Protein AF-A0A316KP74-F1 (afdb_monomer)

Structure (mmCIF, N/CA/C/O backbone):
data_AF-A0A316KP74-F1
#
_entry.id   AF-A0A316KP74-F1
#
loop_
_atom_site.group_PDB
_atom_site.id
_atom_site.type_symbol
_atom_site.label_atom_id
_atom_site.label_alt_id
_atom_site.label_comp_id
_atom_site.label_asym_id
_atom_site.label_entity_id
_atom_site.label_seq_id
_atom_site.pdbx_PDB_ins_code
_atom_site.Cartn_x
_atom_site.Cartn_y
_atom_site.Cartn_z
_atom_site.occupancy
_atom_site.B_iso_or_equiv
_atom_site.auth_seq_id
_atom_site.auth_comp_id
_atom_site.auth_asym_id
_atom_site.auth_atom_id
_atom_site.pdbx_PDB_model_num
ATOM 1 N N . MET A 1 1 ? 55.422 43.951 -17.607 1.00 44.78 1 MET A N 1
ATOM 2 C CA . MET A 1 1 ? 55.316 42.955 -18.692 1.00 44.78 1 MET A CA 1
ATOM 3 C C . MET A 1 1 ? 54.619 41.759 -18.066 1.00 44.78 1 MET A C 1
ATOM 5 O O . MET A 1 1 ? 55.147 41.253 -17.089 1.00 44.78 1 MET A O 1
ATOM 9 N N . ALA A 1 2 ? 53.376 41.465 -18.451 1.00 52.66 2 ALA A N 1
ATOM 10 C CA . ALA A 1 2 ? 52.589 40.393 -17.841 1.00 52.66 2 ALA A CA 1
ATOM 11 C C . ALA A 1 2 ? 52.623 39.175 -18.766 1.00 52.66 2 ALA A C 1
ATOM 13 O O . ALA A 1 2 ? 52.142 39.257 -19.896 1.00 52.66 2 ALA A O 1
ATOM 14 N N . ASP A 1 3 ? 53.199 38.076 -18.287 1.00 55.03 3 ASP A N 1
ATOM 15 C CA . ASP A 1 3 ? 53.229 36.807 -19.003 1.00 55.03 3 ASP A CA 1
ATOM 16 C C . ASP A 1 3 ? 51.867 36.117 -18.863 1.00 55.03 3 ASP A C 1
ATOM 18 O O . ASP A 1 3 ? 51.461 35.690 -17.780 1.00 55.03 3 ASP A O 1
ATOM 22 N N . MET A 1 4 ? 51.125 36.031 -19.968 1.00 58.50 4 MET A N 1
ATOM 23 C CA . MET A 1 4 ? 49.935 35.189 -20.046 1.00 58.50 4 MET A CA 1
ATOM 24 C C . MET A 1 4 ? 50.367 33.729 -20.175 1.00 58.50 4 MET A C 1
ATOM 26 O O . MET A 1 4 ? 50.707 33.258 -21.261 1.00 58.50 4 MET A O 1
ATOM 30 N N . HIS A 1 5 ? 50.286 32.987 -19.074 1.00 53.91 5 HIS A N 1
ATOM 31 C CA . HIS A 1 5 ? 50.256 31.529 -19.117 1.00 53.91 5 HIS A CA 1
ATOM 32 C C . HIS A 1 5 ? 48.928 31.063 -19.733 1.00 53.91 5 HIS A C 1
ATOM 34 O O . HIS A 1 5 ? 47.933 30.843 -19.043 1.00 53.91 5 HIS A O 1
ATOM 40 N N . MET A 1 6 ? 48.914 30.905 -21.056 1.00 62.06 6 MET A N 1
ATOM 41 C CA . MET A 1 6 ? 47.875 30.158 -21.762 1.00 62.06 6 MET A CA 1
ATOM 42 C C . MET A 1 6 ? 47.960 28.683 -21.357 1.00 62.06 6 MET A C 1
ATOM 44 O O . MET A 1 6 ? 48.783 27.926 -21.868 1.00 62.06 6 MET A O 1
ATOM 48 N N . THR A 1 7 ? 47.094 28.262 -20.436 1.00 65.12 7 THR A N 1
ATOM 49 C CA . THR A 1 7 ? 46.806 26.839 -20.230 1.00 65.12 7 THR A CA 1
ATOM 50 C C . THR A 1 7 ? 45.901 26.392 -21.374 1.00 65.12 7 THR A C 1
ATOM 52 O O . THR A 1 7 ? 44.696 26.634 -21.361 1.00 65.12 7 THR A O 1
ATOM 55 N N . GLY A 1 8 ? 46.493 25.798 -22.411 1.00 62.38 8 GLY A N 1
ATOM 56 C CA . GLY A 1 8 ? 45.730 25.139 -23.468 1.00 62.38 8 GLY A CA 1
ATOM 57 C C . GLY A 1 8 ? 44.953 23.946 -22.897 1.00 62.38 8 GLY A C 1
ATOM 58 O O . GLY A 1 8 ? 45.454 23.286 -21.983 1.00 62.38 8 GLY A O 1
ATOM 59 N N . PRO A 1 9 ? 43.742 23.642 -23.398 1.00 56.34 9 PRO A N 1
ATOM 60 C CA . PRO A 1 9 ? 42.986 22.495 -22.918 1.00 56.34 9 PRO A CA 1
ATOM 61 C C . PRO A 1 9 ? 43.805 21.223 -23.146 1.00 56.34 9 PRO A C 1
ATOM 63 O O . PRO A 1 9 ? 44.238 20.947 -24.269 1.00 56.34 9 PRO A O 1
ATOM 66 N N . ALA A 1 10 ? 44.018 20.458 -22.073 1.00 56.03 10 ALA A N 1
ATOM 67 C CA . ALA A 1 10 ? 44.607 19.131 -22.138 1.00 56.03 10 ALA A CA 1
ATOM 68 C C . ALA A 1 10 ? 43.783 18.299 -23.126 1.00 56.03 10 ALA A C 1
ATOM 70 O O . ALA A 1 10 ? 42.629 17.948 -22.872 1.00 56.03 10 ALA A O 1
ATOM 71 N N . ARG A 1 11 ? 44.355 18.053 -24.306 1.00 55.69 11 ARG A N 1
ATOM 72 C CA . ARG A 1 11 ? 43.736 17.233 -25.341 1.00 55.69 11 ARG A CA 1
ATOM 73 C C . ARG A 1 11 ? 43.718 15.812 -24.793 1.00 55.69 11 ARG A C 1
ATOM 75 O O . ARG A 1 11 ? 44.757 15.159 -24.782 1.00 55.69 11 ARG A O 1
ATOM 82 N N . GLY A 1 12 ? 42.558 15.394 -24.285 1.00 58.53 12 GLY A N 1
ATOM 83 C CA . GLY A 1 12 ? 42.332 14.051 -23.766 1.00 58.53 12 GLY A CA 1
ATOM 8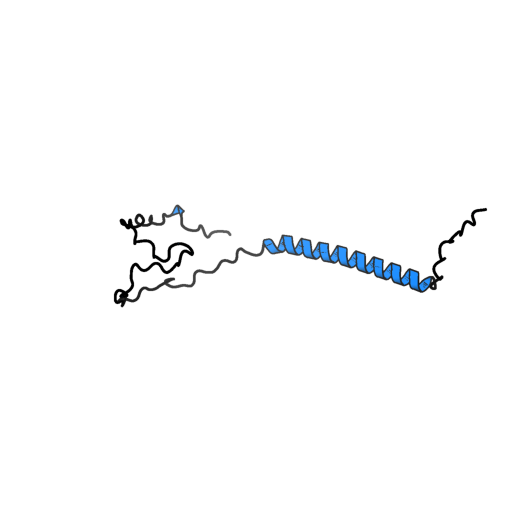4 C C . GLY A 1 12 ? 42.915 13.016 -24.721 1.00 58.53 12 GLY A C 1
ATOM 85 O O . GLY A 1 12 ? 42.702 13.091 -25.936 1.00 58.53 12 GLY A O 1
ATOM 86 N N . GLU A 1 13 ? 43.714 12.116 -24.158 1.00 55.59 13 GLU A N 1
ATOM 87 C CA . GLU A 1 13 ? 44.324 10.980 -24.834 1.00 55.59 13 GLU A CA 1
ATOM 88 C C . GLU A 1 13 ? 43.317 10.338 -25.789 1.00 55.59 13 GLU A C 1
ATOM 90 O O . GLU A 1 13 ? 42.180 10.044 -25.415 1.00 55.59 13 GLU A O 1
ATOM 95 N N . ARG A 1 14 ? 43.728 10.134 -27.045 1.00 60.62 14 ARG A N 1
ATOM 96 C CA . ARG A 1 14 ? 42.945 9.379 -28.025 1.00 60.62 14 ARG A CA 1
ATOM 97 C C . ARG A 1 14 ? 42.875 7.927 -27.559 1.00 60.62 14 ARG A C 1
ATOM 99 O O . ARG A 1 14 ? 43.636 7.089 -28.033 1.00 60.62 14 ARG A O 1
ATOM 106 N N . THR A 1 15 ? 41.959 7.629 -26.641 1.00 61.00 15 THR A N 1
ATOM 107 C CA . THR A 1 15 ? 41.529 6.256 -26.405 1.00 61.00 15 THR A CA 1
ATOM 108 C C . THR A 1 15 ? 41.009 5.740 -27.744 1.00 61.00 15 THR A C 1
ATOM 110 O O . THR A 1 15 ? 40.243 6.421 -28.431 1.00 61.00 15 THR A O 1
ATOM 113 N N . SER A 1 16 ? 41.525 4.591 -28.174 1.00 62.81 16 SER A N 1
ATOM 114 C CA . SER A 1 16 ? 41.225 3.962 -29.461 1.00 62.81 16 SER A CA 1
ATOM 115 C C . SER A 1 16 ? 39.725 4.039 -29.757 1.00 62.81 16 SER A C 1
ATOM 117 O O . SER A 1 16 ? 38.931 3.595 -28.925 1.00 62.81 16 SER A O 1
ATOM 119 N N . GLY A 1 17 ? 39.334 4.593 -30.911 1.00 69.25 17 GLY A N 1
ATOM 120 C CA . GLY A 1 17 ? 37.934 4.919 -31.225 1.00 69.25 17 GLY A CA 1
ATOM 121 C C . GLY A 1 17 ? 36.949 3.774 -30.967 1.00 69.25 17 GLY A C 1
ATOM 122 O O . GLY A 1 17 ? 35.840 4.013 -30.509 1.00 69.25 17 GLY A O 1
ATOM 123 N N . ASN A 1 18 ? 37.394 2.527 -31.124 1.00 78.56 18 ASN A N 1
ATOM 124 C CA . ASN A 1 18 ? 36.589 1.328 -30.897 1.00 78.56 18 ASN A CA 1
ATOM 125 C C . ASN A 1 18 ? 36.133 1.159 -29.436 1.00 78.56 18 ASN A C 1
ATOM 127 O O . ASN A 1 18 ? 34.997 0.754 -29.201 1.00 78.56 18 ASN A O 1
ATOM 131 N N . LEU A 1 19 ? 36.982 1.490 -28.454 1.00 85.94 19 LEU A N 1
ATOM 132 C CA . LEU A 1 19 ? 36.636 1.368 -27.032 1.00 85.94 19 LEU A CA 1
ATOM 133 C C . LEU A 1 19 ? 35.637 2.454 -26.612 1.00 85.94 19 LEU A C 1
ATOM 135 O O . LEU A 1 19 ? 34.670 2.168 -25.910 1.00 85.94 19 LEU A O 1
ATOM 139 N N . ALA A 1 20 ? 35.826 3.682 -27.105 1.00 87.06 20 ALA A N 1
ATOM 140 C CA . ALA A 1 20 ? 34.887 4.777 -26.878 1.00 87.06 20 ALA A CA 1
ATOM 141 C C . ALA A 1 20 ? 33.523 4.496 -27.530 1.00 87.06 20 ALA A C 1
ATOM 143 O O . ALA A 1 20 ? 32.481 4.699 -26.909 1.00 87.06 20 ALA A O 1
ATOM 144 N N . THR A 1 21 ? 33.502 3.980 -28.762 1.00 89.81 21 THR A N 1
ATOM 145 C CA . THR A 1 21 ? 32.257 3.597 -29.442 1.00 89.81 21 THR A CA 1
ATOM 146 C C . THR A 1 21 ? 31.541 2.459 -28.712 1.00 89.81 21 THR A C 1
ATOM 148 O O . THR A 1 21 ? 30.331 2.546 -28.514 1.00 89.81 21 THR A O 1
ATOM 151 N N . ALA A 1 22 ? 32.265 1.433 -28.251 1.00 93.44 22 ALA A N 1
ATOM 152 C CA . ALA A 1 22 ? 31.679 0.334 -27.481 1.00 93.44 22 ALA A CA 1
ATOM 153 C C . ALA A 1 22 ? 31.063 0.813 -26.154 1.00 93.44 22 ALA A C 1
ATOM 155 O O . ALA A 1 22 ? 29.938 0.435 -25.827 1.00 93.44 22 ALA A O 1
ATOM 156 N N . ALA A 1 23 ? 31.759 1.692 -25.424 1.00 93.62 23 ALA A N 1
ATOM 157 C CA . ALA A 1 23 ? 31.255 2.272 -24.180 1.00 93.62 23 ALA A CA 1
ATOM 158 C C . ALA A 1 23 ? 29.971 3.095 -24.398 1.00 93.62 23 ALA A C 1
ATOM 160 O O . ALA A 1 23 ? 29.022 2.969 -23.625 1.00 93.62 23 ALA A O 1
ATOM 161 N N . ASN A 1 24 ? 29.906 3.881 -25.479 1.00 93.56 24 ASN A N 1
ATOM 162 C CA . ASN A 1 24 ? 28.709 4.653 -25.826 1.00 93.56 24 ASN A CA 1
ATOM 163 C C . ASN A 1 24 ? 27.502 3.752 -26.134 1.00 93.56 24 ASN A C 1
ATOM 165 O O . ASN A 1 24 ? 26.400 4.022 -25.660 1.00 93.56 24 ASN A O 1
ATOM 169 N N . TRP A 1 25 ? 27.701 2.660 -26.877 1.00 97.06 25 TRP A N 1
ATOM 170 C CA . TRP A 1 25 ? 26.633 1.698 -27.175 1.00 97.06 25 TRP A CA 1
ATOM 171 C C . TRP A 1 25 ? 26.139 0.956 -25.931 1.00 97.06 25 TRP A C 1
ATOM 173 O O . TRP A 1 25 ? 24.931 0.797 -25.751 1.00 97.06 25 TRP A O 1
ATOM 183 N N . LEU A 1 26 ? 27.053 0.552 -25.046 1.00 97.31 26 LEU A N 1
ATOM 184 C CA . LEU A 1 26 ? 26.708 -0.034 -23.748 1.00 97.31 26 LEU A CA 1
ATOM 185 C C . LEU A 1 26 ? 25.886 0.935 -22.893 1.00 97.31 26 LEU A C 1
ATOM 187 O O . LEU A 1 26 ? 24.855 0.545 -22.347 1.00 97.31 26 LEU A O 1
ATOM 191 N N . GLY A 1 27 ? 26.301 2.203 -22.821 1.00 97.31 27 GLY A N 1
ATOM 192 C CA . GLY A 1 27 ? 25.562 3.246 -22.108 1.00 97.31 27 GLY A CA 1
ATOM 193 C C . GLY A 1 27 ? 24.164 3.477 -22.687 1.00 97.31 27 GLY A C 1
ATOM 194 O O . GLY A 1 27 ? 23.191 3.549 -21.937 1.00 97.31 27 GLY A O 1
ATOM 195 N N . ALA A 1 28 ? 24.041 3.517 -24.017 1.00 97.88 28 ALA A N 1
ATOM 196 C CA . ALA A 1 28 ? 22.757 3.668 -24.697 1.00 97.88 28 ALA A CA 1
ATOM 197 C C . ALA A 1 28 ? 21.809 2.490 -24.412 1.00 97.88 28 ALA A C 1
ATOM 199 O O . ALA A 1 28 ? 20.648 2.702 -24.060 1.00 97.88 28 ALA A O 1
ATOM 200 N N . ALA A 1 29 ? 22.309 1.253 -24.496 1.00 98.19 29 ALA A N 1
ATOM 201 C CA . ALA A 1 29 ? 21.527 0.059 -24.179 1.00 98.19 29 ALA A CA 1
ATOM 202 C C . ALA A 1 29 ? 21.072 0.048 -22.711 1.00 98.19 29 ALA A C 1
ATOM 204 O O . ALA A 1 29 ? 19.917 -0.261 -22.422 1.00 98.19 29 ALA A O 1
ATOM 205 N N . MET A 1 30 ? 21.957 0.434 -21.788 1.00 98.31 30 MET A N 1
ATOM 206 C CA . MET A 1 30 ? 21.648 0.504 -20.360 1.00 98.31 30 MET A CA 1
ATOM 207 C C . MET A 1 30 ? 20.597 1.575 -20.052 1.00 98.31 30 MET A C 1
ATOM 209 O O . MET A 1 30 ? 19.666 1.317 -19.292 1.00 98.31 30 MET A O 1
ATOM 213 N N . SER A 1 31 ? 20.694 2.748 -20.687 1.00 98.12 31 SER A N 1
ATOM 214 C CA . SER A 1 31 ? 19.696 3.815 -20.564 1.00 98.12 31 SER A CA 1
ATOM 215 C C . SER A 1 31 ? 18.322 3.359 -21.061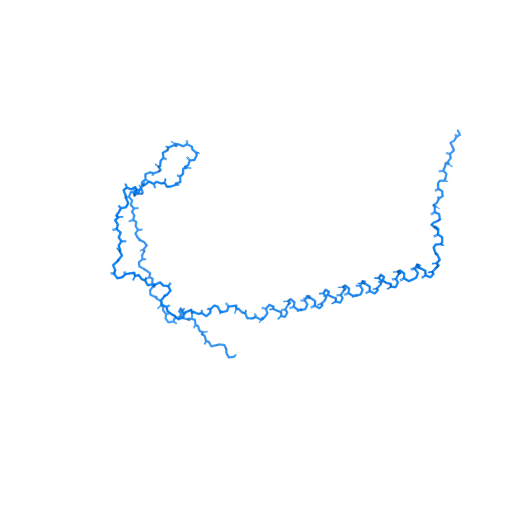 1.00 98.12 31 SER A C 1
ATOM 217 O O . SER A 1 31 ? 17.326 3.530 -20.356 1.00 98.12 31 SER A O 1
ATOM 219 N N . LEU A 1 32 ? 18.271 2.700 -22.223 1.00 98.44 32 LEU A N 1
ATOM 220 C CA . LEU A 1 32 ? 17.023 2.176 -22.775 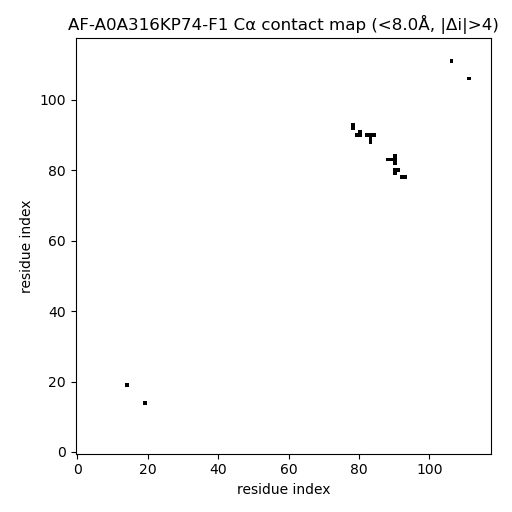1.00 98.44 32 LEU A CA 1
ATOM 221 C C . LEU A 1 32 ? 16.410 1.097 -21.874 1.00 98.44 32 LEU A C 1
ATOM 223 O O . LEU A 1 32 ? 15.212 1.132 -21.597 1.00 98.44 32 LEU A O 1
ATOM 227 N N . ALA A 1 33 ? 17.230 0.169 -21.374 1.00 98.50 33 ALA A N 1
ATOM 228 C CA . ALA A 1 33 ? 16.785 -0.870 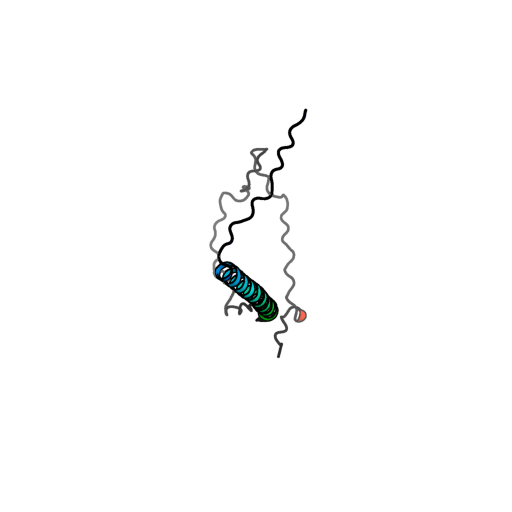-20.450 1.00 98.50 33 ALA A CA 1
ATOM 229 C C . ALA A 1 33 ? 16.184 -0.276 -19.167 1.00 98.50 33 ALA A C 1
ATOM 231 O O . ALA A 1 33 ? 15.170 -0.770 -18.676 1.00 98.50 33 ALA A O 1
ATOM 232 N N . LEU A 1 34 ? 16.767 0.810 -18.653 1.00 98.56 34 LEU A N 1
ATOM 233 C CA . LEU A 1 34 ? 16.288 1.488 -17.450 1.00 98.56 34 LEU A CA 1
ATOM 234 C C . LEU A 1 34 ? 14.925 2.153 -17.689 1.00 98.56 34 LEU A C 1
ATOM 236 O O . LEU A 1 34 ? 14.013 1.975 -16.883 1.00 98.56 34 LEU A O 1
ATOM 240 N N . ILE A 1 35 ? 14.749 2.833 -18.829 1.00 98.56 35 ILE A N 1
ATOM 241 C CA . ILE A 1 35 ? 13.460 3.429 -19.222 1.00 98.56 35 ILE A CA 1
ATOM 242 C C . ILE A 1 35 ? 12.374 2.351 -19.324 1.00 98.56 35 ILE A C 1
ATOM 244 O O . ILE A 1 35 ? 11.299 2.499 -18.742 1.00 98.5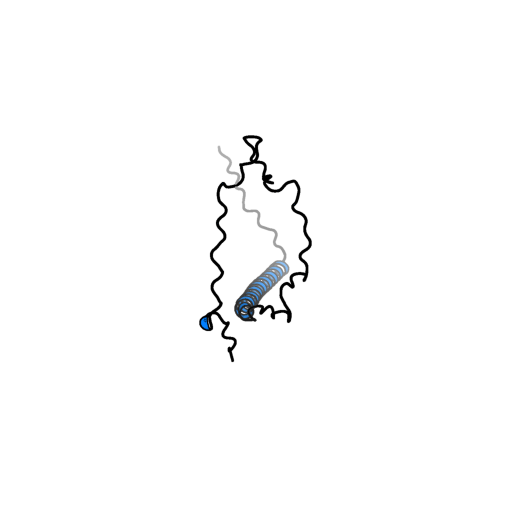6 35 ILE A O 1
ATOM 248 N N . VAL A 1 36 ? 12.662 1.243 -20.016 1.00 98.56 36 VAL A N 1
ATOM 249 C CA . VAL A 1 36 ? 11.718 0.123 -20.164 1.00 98.56 36 VAL A CA 1
ATOM 250 C C . VAL A 1 36 ? 11.394 -0.502 -18.806 1.00 98.56 36 VAL A C 1
ATOM 252 O O . VAL A 1 36 ? 10.227 -0.747 -18.505 1.00 98.56 36 VAL A O 1
ATOM 255 N N . GLY A 1 37 ? 12.404 -0.717 -17.960 1.00 98.25 37 GLY A N 1
ATOM 256 C CA . GLY A 1 37 ? 12.228 -1.277 -16.623 1.00 98.25 37 GLY A CA 1
ATOM 257 C C . GLY A 1 37 ? 11.310 -0.425 -15.747 1.00 98.25 37 GLY A C 1
ATOM 258 O O . GLY A 1 37 ? 10.379 -0.956 -15.142 1.00 98.25 37 GLY A O 1
ATOM 259 N N . VAL A 1 38 ? 11.519 0.896 -15.729 1.00 97.88 38 VAL A N 1
ATOM 260 C CA . VAL A 1 38 ? 10.671 1.835 -14.976 1.00 97.88 38 VAL A CA 1
ATOM 261 C C . VAL A 1 38 ? 9.252 1.876 -15.542 1.00 97.88 38 VAL A C 1
ATOM 263 O O . VAL A 1 38 ? 8.300 1.859 -14.765 1.00 97.88 38 VAL A O 1
ATOM 266 N N . ALA A 1 39 ? 9.086 1.866 -16.868 1.00 97.94 39 ALA A N 1
ATOM 267 C CA . ALA A 1 39 ? 7.765 1.851 -17.498 1.00 97.94 39 ALA A CA 1
ATOM 268 C C . ALA A 1 39 ? 6.968 0.586 -17.137 1.00 97.94 39 ALA A C 1
ATOM 270 O O . ALA A 1 39 ? 5.811 0.675 -16.724 1.00 97.94 39 ALA A O 1
ATOM 271 N N . VAL A 1 40 ? 7.597 -0.592 -17.224 1.00 97.06 40 VAL A N 1
ATOM 272 C CA . VAL A 1 40 ? 6.973 -1.870 -16.844 1.00 97.06 40 VAL A CA 1
ATOM 273 C C . VAL A 1 40 ? 6.667 -1.907 -15.348 1.00 97.06 40 VAL A C 1
ATOM 275 O O . VAL A 1 40 ? 5.583 -2.335 -14.953 1.00 97.06 40 VAL A O 1
ATOM 278 N N . TRP A 1 41 ? 7.599 -1.457 -14.505 1.00 95.19 41 TRP A N 1
ATOM 279 C CA . TRP A 1 41 ? 7.397 -1.399 -13.058 1.00 95.19 41 TRP A CA 1
ATOM 280 C C . TRP A 1 41 ? 6.241 -0.466 -12.679 1.00 95.19 41 TRP A C 1
ATOM 282 O O . TRP A 1 41 ? 5.364 -0.875 -11.920 1.00 95.19 41 TRP A O 1
ATOM 292 N N . GLY A 1 42 ? 6.189 0.736 -13.257 1.00 94.50 42 GLY A N 1
ATOM 293 C CA . GLY A 1 42 ? 5.114 1.702 -13.032 1.00 94.50 42 GLY A CA 1
ATOM 294 C C . GLY A 1 42 ? 3.757 1.185 -13.506 1.00 94.50 42 GLY A C 1
ATOM 295 O O . GLY A 1 42 ? 2.778 1.264 -12.767 1.00 94.50 42 GLY A O 1
ATOM 296 N N . TYR A 1 43 ? 3.705 0.559 -14.686 1.00 93.62 43 TYR A N 1
ATOM 297 C CA . TYR A 1 43 ? 2.492 -0.099 -15.175 1.00 93.62 43 TYR A CA 1
ATOM 298 C C . TYR A 1 43 ? 2.013 -1.192 -14.214 1.00 93.62 43 TYR A C 1
ATOM 300 O O . TYR A 1 43 ? 0.841 -1.231 -13.842 1.00 93.62 43 TYR A O 1
ATOM 308 N N . ARG A 1 44 ? 2.927 -2.058 -13.751 1.00 88.12 44 ARG A N 1
ATOM 309 C CA . ARG A 1 44 ? 2.594 -3.098 -12.770 1.00 88.12 44 ARG A CA 1
ATOM 310 C C . ARG A 1 44 ? 2.125 -2.507 -11.449 1.00 88.12 44 ARG A C 1
ATOM 312 O O . ARG A 1 44 ? 1.241 -3.100 -10.856 1.00 88.12 44 ARG A O 1
ATOM 319 N N . LEU A 1 45 ? 2.679 -1.388 -10.985 1.00 87.31 45 LEU A N 1
ATOM 320 C CA . LEU A 1 45 ? 2.229 -0.730 -9.757 1.00 87.31 45 LEU A CA 1
ATOM 321 C C . LEU A 1 45 ? 0.762 -0.294 -9.881 1.00 87.31 45 LEU A C 1
ATOM 323 O O . LEU A 1 45 ? -0.044 -0.648 -9.028 1.00 87.31 45 LEU A O 1
ATOM 327 N N . ILE A 1 46 ? 0.417 0.371 -10.988 1.00 85.88 46 ILE A N 1
ATOM 328 C CA . ILE A 1 46 ? -0.948 0.836 -11.275 1.00 85.88 46 ILE A CA 1
ATOM 329 C C . ILE A 1 46 ? -1.925 -0.344 -11.371 1.00 85.88 46 ILE A C 1
ATOM 331 O O . ILE A 1 46 ? -3.010 -0.301 -10.802 1.00 85.88 46 ILE A O 1
ATOM 335 N N . VAL A 1 47 ? -1.541 -1.420 -12.062 1.00 84.69 47 VAL A N 1
ATOM 336 C CA . VAL A 1 47 ? -2.401 -2.604 -12.239 1.00 84.69 47 VAL A CA 1
ATOM 337 C C . VAL A 1 47 ? -2.445 -3.491 -10.983 1.00 84.69 47 VAL A C 1
ATOM 339 O O . VAL A 1 47 ? -3.398 -4.242 -10.789 1.00 84.69 47 VAL A O 1
ATOM 342 N N . ARG A 1 48 ? -1.441 -3.417 -10.102 1.00 71.94 48 ARG A N 1
ATOM 343 C CA . ARG A 1 48 ? -1.380 -4.208 -8.861 1.00 71.94 48 ARG A CA 1
ATOM 344 C C . ARG A 1 48 ? -2.237 -3.621 -7.745 1.00 71.94 48 ARG A C 1
ATOM 346 O O . ARG A 1 48 ? -2.720 -4.393 -6.927 1.00 71.94 48 ARG A O 1
ATOM 353 N N . ASP A 1 49 ? -2.491 -2.314 -7.728 1.00 62.28 49 ASP A N 1
ATOM 354 C CA . ASP A 1 49 ? -3.400 -1.710 -6.736 1.00 62.28 49 ASP A CA 1
ATOM 355 C C . ASP A 1 49 ? -4.867 -2.155 -6.896 1.00 62.28 49 ASP A C 1
ATOM 357 O O . ASP A 1 49 ? -5.699 -1.880 -6.037 1.00 62.28 49 ASP A O 1
ATOM 361 N N . VAL A 1 50 ? -5.185 -2.911 -7.951 1.00 57.84 50 VAL A N 1
ATOM 362 C CA . VAL A 1 50 ? -6.516 -3.491 -8.176 1.00 57.84 50 VAL A CA 1
ATOM 363 C C . VAL A 1 50 ? -6.635 -4.931 -7.658 1.00 57.84 50 VAL A C 1
ATOM 365 O O . VAL A 1 50 ? -7.730 -5.493 -7.649 1.00 57.84 50 VAL A O 1
ATOM 368 N N . SER A 1 51 ? -5.544 -5.555 -7.191 1.00 59.16 51 SER A N 1
ATOM 369 C CA . SER A 1 51 ? -5.610 -6.898 -6.607 1.00 59.16 51 SER A CA 1
ATOM 370 C C . SER A 1 51 ? -6.057 -6.839 -5.146 1.00 59.16 51 SER A C 1
ATOM 372 O O . SER A 1 51 ? -5.243 -7.001 -4.243 1.00 59.16 51 SER A O 1
ATOM 374 N N . GLY A 1 52 ? -7.361 -6.623 -4.962 1.00 60.62 52 GLY A N 1
ATOM 375 C CA . GLY A 1 52 ? -8.137 -7.023 -3.791 1.00 60.62 52 GLY A CA 1
ATOM 376 C C . GLY A 1 52 ? -7.817 -6.278 -2.500 1.00 60.62 52 GLY A C 1
ATOM 377 O O . GLY A 1 52 ? -6.754 -6.442 -1.908 1.00 60.62 52 GLY A O 1
ATOM 378 N N . VAL A 1 53 ? -8.806 -5.546 -1.984 1.00 64.12 53 VAL A N 1
ATOM 379 C CA . VAL A 1 53 ? -8.857 -5.225 -0.553 1.00 64.12 53 VAL A CA 1
ATOM 380 C C . VAL A 1 53 ? -8.579 -6.527 0.212 1.00 64.12 53 VAL A C 1
ATOM 382 O O . VAL A 1 53 ? -9.260 -7.520 -0.060 1.00 64.12 53 VAL A O 1
ATOM 385 N N . PRO A 1 54 ? -7.576 -6.587 1.108 1.00 64.06 54 PRO A N 1
ATOM 386 C CA . PRO A 1 54 ? -7.322 -7.784 1.891 1.00 64.06 54 PRO A CA 1
ATOM 387 C C . PRO A 1 54 ? -8.517 -8.000 2.818 1.00 64.06 54 PRO A C 1
ATOM 389 O O . PRO A 1 54 ? -8.592 -7.428 3.903 1.00 64.06 54 PRO A O 1
ATOM 392 N N . VAL A 1 55 ? -9.488 -8.795 2.365 1.00 65.81 55 VAL A N 1
ATOM 393 C CA . VAL A 1 55 ? -10.634 -9.175 3.183 1.00 65.81 55 VAL A CA 1
ATOM 394 C C . VAL A 1 55 ? -10.101 -10.154 4.217 1.00 65.81 55 VAL A C 1
ATOM 396 O O . VAL A 1 55 ? -9.895 -11.338 3.939 1.00 65.81 55 VAL A O 1
ATOM 399 N N . VAL A 1 56 ? -9.814 -9.641 5.412 1.00 72.06 56 VAL A N 1
ATOM 400 C CA . VAL A 1 56 ? -9.618 -10.480 6.589 1.00 72.06 56 VAL A CA 1
ATOM 401 C C . VAL A 1 56 ? -10.941 -11.212 6.773 1.00 72.06 56 VAL A C 1
ATOM 403 O O . VAL A 1 56 ? -11.936 -10.605 7.163 1.00 72.06 56 VAL A O 1
ATOM 406 N N . ARG A 1 57 ? -10.994 -12.495 6.397 1.00 69.00 57 ARG A N 1
ATOM 407 C CA . ARG A 1 57 ? -12.186 -13.306 6.653 1.00 69.00 57 ARG A CA 1
ATOM 408 C C . ARG A 1 57 ? -12.417 -13.288 8.155 1.00 69.00 57 ARG A C 1
ATOM 410 O O . ARG A 1 57 ? -11.475 -13.536 8.911 1.00 69.00 57 ARG A O 1
ATOM 417 N N . ALA A 1 58 ? -13.643 -12.981 8.567 1.00 68.12 58 ALA A N 1
ATOM 418 C CA . ALA A 1 58 ? -14.027 -13.127 9.957 1.00 68.12 58 ALA A CA 1
ATOM 419 C C . ALA A 1 58 ? -13.682 -14.561 10.375 1.00 68.12 58 ALA A C 1
ATOM 421 O O . ALA A 1 58 ? -14.120 -15.524 9.744 1.00 68.12 58 ALA A O 1
ATOM 422 N N . ILE A 1 59 ? -12.810 -14.694 11.371 1.00 67.38 59 ILE A N 1
ATOM 423 C CA . ILE A 1 59 ? -12.527 -15.990 11.975 1.00 67.38 59 ILE A CA 1
ATOM 424 C C . ILE A 1 59 ? -13.852 -16.438 12.589 1.00 67.38 59 ILE A C 1
ATOM 426 O O . ILE A 1 59 ? -14.432 -15.701 13.385 1.00 67.38 59 ILE A O 1
ATOM 430 N N . GLU A 1 60 ? -14.357 -17.599 12.177 1.00 73.38 60 GLU A N 1
ATOM 431 C CA . GLU A 1 60 ? -15.573 -18.161 12.758 1.00 73.38 60 GLU A CA 1
ATOM 432 C C . GLU A 1 60 ? -15.358 -18.381 14.254 1.00 73.38 60 GLU A C 1
ATOM 434 O O . GLU A 1 60 ? -14.501 -19.158 14.680 1.00 73.38 60 GLU A O 1
ATOM 439 N N . GLY A 1 61 ? -16.133 -17.651 15.051 1.00 75.75 61 GLY A N 1
ATOM 440 C CA . GLY A 1 61 ? -16.123 -17.751 16.498 1.00 75.75 61 GLY A CA 1
ATOM 441 C C . GLY A 1 61 ? -16.231 -16.392 17.191 1.00 75.75 61 GLY A C 1
ATOM 442 O O . GLY A 1 61 ? -15.944 -15.347 16.606 1.00 75.75 61 GLY A O 1
ATOM 443 N N . PRO A 1 62 ? -16.665 -16.382 18.459 1.00 75.62 62 PRO A N 1
ATOM 444 C CA . PRO A 1 62 ? -16.695 -15.174 19.271 1.00 75.62 62 PRO A CA 1
ATOM 445 C C . PRO A 1 62 ? -15.295 -14.550 19.348 1.00 75.62 62 PRO A C 1
ATOM 447 O O . PRO A 1 62 ? -14.362 -15.147 19.882 1.00 75.62 62 PRO A O 1
ATOM 450 N N . MET A 1 63 ? -15.166 -13.315 18.850 1.00 68.56 63 MET A N 1
ATOM 451 C CA . MET A 1 63 ? -13.919 -12.535 18.861 1.00 68.56 63 MET A CA 1
ATOM 452 C C . MET A 1 63 ? -13.318 -12.410 20.274 1.00 68.56 63 MET A C 1
ATOM 454 O O . MET A 1 63 ? -12.108 -12.243 20.426 1.00 68.56 63 MET A O 1
ATOM 458 N N . ARG A 1 64 ? -14.169 -12.517 21.306 1.00 75.69 64 ARG A N 1
ATOM 459 C CA . ARG A 1 64 ? -13.822 -12.748 22.714 1.00 75.69 64 ARG A CA 1
ATOM 460 C C . ARG A 1 64 ? -14.940 -13.553 23.386 1.00 75.69 64 ARG A C 1
ATOM 462 O O . ARG A 1 64 ? -16.107 -13.219 23.206 1.00 75.69 64 ARG A O 1
ATOM 469 N N . VAL A 1 65 ? -14.590 -14.550 24.200 1.00 79.75 65 VAL A N 1
ATOM 470 C CA . VAL A 1 65 ? -15.512 -15.214 25.140 1.00 79.75 65 VAL A CA 1
ATOM 471 C C . VAL A 1 65 ? -15.143 -14.748 26.539 1.00 79.75 65 VAL A C 1
ATOM 473 O O . VAL A 1 65 ? -14.009 -14.947 26.975 1.00 79.75 65 VAL A O 1
ATOM 476 N N . ALA A 1 66 ? -16.070 -14.081 27.224 1.00 79.25 66 ALA A N 1
ATOM 477 C CA . ALA A 1 66 ? -15.885 -13.773 28.634 1.00 79.25 66 ALA A CA 1
ATOM 478 C C . ALA A 1 66 ? -15.988 -15.080 29.444 1.00 79.25 66 ALA A C 1
ATOM 480 O O . ALA A 1 66 ? -16.904 -15.860 29.181 1.00 79.25 66 ALA A O 1
ATOM 481 N N . PRO A 1 67 ? -15.085 -15.332 30.406 1.00 79.81 67 PRO A N 1
ATOM 482 C CA . PRO A 1 67 ? -15.213 -16.473 31.309 1.00 79.81 67 PRO A CA 1
ATOM 483 C C . PRO A 1 67 ? -16.558 -16.439 32.048 1.00 79.81 67 PRO A C 1
ATOM 485 O O . PRO A 1 67 ? -17.001 -15.359 32.446 1.00 79.81 67 PRO A O 1
ATOM 488 N N . GLU A 1 68 ? -17.175 -17.600 32.299 1.00 82.94 68 GLU A N 1
ATOM 489 C CA . GLU A 1 68 ? -18.468 -17.690 33.002 1.00 82.94 68 GLU A CA 1
ATOM 490 C C . GLU A 1 68 ? -18.402 -17.097 34.416 1.00 82.94 68 GLU A C 1
ATOM 492 O O . GLU A 1 68 ? -19.399 -16.619 34.952 1.00 82.94 68 GLU A O 1
ATOM 497 N N . ASN A 1 69 ? -17.208 -17.104 35.010 1.00 80.75 69 ASN A N 1
ATOM 498 C CA . ASN A 1 69 ? -16.903 -16.412 36.250 1.00 80.75 69 ASN A CA 1
ATOM 499 C C . ASN A 1 69 ? -15.716 -15.467 36.020 1.00 80.75 69 ASN A C 1
ATOM 501 O O . ASN A 1 69 ? -14.568 -15.927 36.020 1.00 80.75 69 ASN A O 1
ATOM 505 N N . PRO A 1 70 ? -15.952 -14.158 35.822 1.00 73.25 70 PRO A N 1
ATOM 506 C CA . PRO A 1 70 ? -14.882 -13.175 35.768 1.00 73.25 70 PRO A CA 1
ATOM 507 C C . PRO A 1 70 ? -14.266 -13.054 37.167 1.00 73.25 70 PRO A C 1
ATOM 509 O O . PRO A 1 70 ? -14.710 -12.281 38.011 1.00 73.25 70 PRO A O 1
ATOM 512 N N . GLY A 1 71 ? -13.267 -13.889 37.443 1.00 77.19 71 GLY A N 1
ATOM 513 C CA . GLY A 1 71 ? -12.501 -13.825 38.678 1.00 77.19 71 GLY A CA 1
ATOM 514 C C . GLY A 1 71 ? -11.730 -12.509 38.761 1.00 77.19 71 GLY A C 1
ATOM 515 O O . GLY A 1 71 ? -11.076 -12.099 37.805 1.00 77.19 71 GLY A O 1
ATOM 516 N N . GLY A 1 72 ? -11.784 -11.864 39.923 1.00 73.19 72 GLY A N 1
ATOM 517 C CA . GLY A 1 72 ? -11.018 -10.661 40.214 1.00 73.19 72 GLY A CA 1
ATOM 518 C C . GLY A 1 72 ? -11.197 -10.241 41.667 1.00 73.19 72 GLY A C 1
ATOM 519 O O . GLY A 1 72 ? -12.290 -10.330 42.220 1.00 73.19 72 GLY A O 1
ATOM 520 N N . GLN A 1 73 ? -10.112 -9.797 42.291 1.00 70.94 73 GLN A N 1
ATOM 521 C CA . GLN A 1 73 ? -10.170 -9.006 43.515 1.00 70.94 73 GLN A CA 1
ATOM 522 C C . GLN A 1 73 ? -9.716 -7.597 43.157 1.00 70.94 73 GLN A C 1
ATOM 524 O O . GLN A 1 73 ? -8.748 -7.435 42.413 1.00 70.94 73 GLN A O 1
ATOM 529 N N . ILE A 1 74 ? -10.428 -6.603 43.683 1.00 72.00 74 ILE A N 1
ATOM 530 C CA . ILE A 1 74 ? -10.080 -5.184 43.570 1.00 72.00 74 ILE A CA 1
ATOM 531 C C . ILE A 1 74 ? -8.613 -5.015 43.969 1.00 72.00 74 ILE A C 1
ATOM 533 O O . ILE A 1 74 ? -8.183 -5.477 45.034 1.00 72.00 74 ILE A O 1
ATOM 537 N N . ALA A 1 75 ? -7.825 -4.396 43.091 1.00 73.19 75 ALA A N 1
ATOM 538 C CA . ALA A 1 75 ? -6.424 -4.156 43.387 1.00 73.19 75 ALA A CA 1
ATOM 539 C C . ALA A 1 75 ? -6.340 -3.143 44.535 1.00 73.19 75 ALA A C 1
ATOM 541 O O . ALA A 1 75 ? -7.029 -2.127 44.539 1.00 73.19 75 ALA A O 1
ATOM 542 N N . ARG A 1 76 ? -5.437 -3.361 45.496 1.00 72.94 76 ARG A N 1
ATOM 543 C CA . ARG A 1 76 ? -5.253 -2.452 46.649 1.00 72.94 76 ARG A CA 1
ATOM 544 C C . ARG A 1 76 ? -4.867 -1.011 46.250 1.00 72.94 76 ARG A C 1
ATOM 546 O O . ARG A 1 76 ? -4.817 -0.130 47.099 1.00 72.94 76 ARG A O 1
ATOM 553 N N . HIS A 1 77 ? -4.547 -0.781 44.981 1.00 65.88 77 HIS A N 1
ATOM 554 C CA . HIS A 1 77 ? -3.939 0.442 44.463 1.00 65.88 77 HIS A CA 1
ATOM 555 C C . HIS A 1 77 ? -4.766 1.100 43.351 1.00 65.88 77 HIS A C 1
ATOM 557 O O . HIS A 1 77 ? -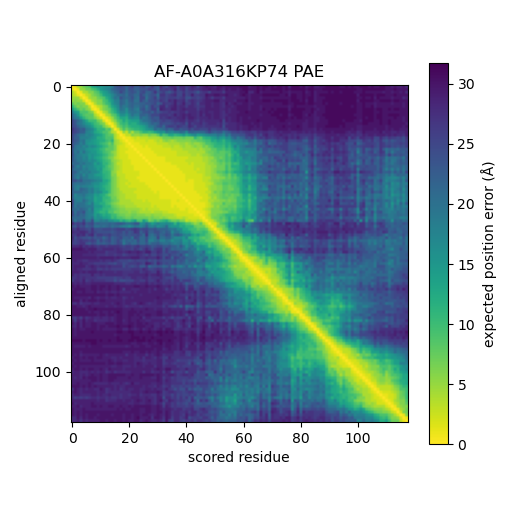4.226 1.842 42.531 1.00 65.88 77 HIS A O 1
ATOM 563 N N . GLU A 1 78 ? -6.070 0.825 43.306 1.00 69.06 78 GLU A N 1
ATOM 564 C CA . GLU A 1 78 ? -6.993 1.582 42.461 1.00 69.06 78 GLU A CA 1
ATOM 565 C C . GLU A 1 78 ? -6.934 3.082 42.799 1.00 69.06 78 GLU A C 1
ATOM 567 O O . GLU A 1 78 ? -6.814 3.471 43.961 1.00 69.06 78 GLU A O 1
ATOM 572 N N . GLY A 1 79 ? -6.968 3.934 41.771 1.00 62.38 79 GLY A N 1
ATOM 573 C CA . GLY A 1 79 ? -6.906 5.391 41.928 1.00 62.38 79 GLY A CA 1
ATOM 574 C C . GLY A 1 79 ? -5.500 6.002 42.012 1.00 62.38 79 GLY A C 1
ATOM 575 O O . GLY A 1 79 ? -5.395 7.223 42.107 1.00 62.38 79 GLY A O 1
ATOM 576 N N . LEU A 1 80 ? -4.420 5.213 41.932 1.00 67.19 80 LEU A N 1
ATOM 577 C CA . LEU A 1 80 ? -3.072 5.759 41.722 1.00 67.19 80 LEU A CA 1
ATOM 578 C C . LEU A 1 80 ? -2.865 6.085 40.234 1.00 67.19 80 LEU A C 1
ATOM 580 O O . LEU A 1 80 ? -2.978 5.200 39.383 1.00 67.19 80 LEU A O 1
ATOM 584 N N . ALA A 1 81 ? -2.538 7.337 39.895 1.00 63.22 81 ALA A N 1
ATOM 585 C CA . ALA A 1 81 ? -2.184 7.681 38.521 1.00 63.22 81 ALA A CA 1
ATOM 586 C C . ALA A 1 81 ? -0.824 7.064 38.160 1.00 63.22 81 ALA A C 1
ATOM 588 O O . ALA A 1 81 ? 0.193 7.340 38.792 1.00 63.22 81 ALA A O 1
ATOM 589 N N . VAL A 1 82 ? -0.794 6.251 37.103 1.00 62.41 82 VAL A N 1
ATOM 590 C CA . VAL A 1 82 ? 0.428 5.605 36.584 1.00 62.41 82 VAL A CA 1
ATOM 591 C C . VAL A 1 82 ? 1.315 6.543 35.758 1.00 62.41 82 VAL A C 1
ATOM 593 O O . VAL A 1 82 ? 2.332 6.112 35.220 1.00 62.41 82 VAL A O 1
ATOM 596 N N . ASN A 1 83 ? 0.948 7.820 35.639 1.00 58.47 83 ASN A N 1
ATOM 597 C CA . ASN A 1 83 ? 1.706 8.798 34.874 1.00 58.47 83 ASN A CA 1
ATOM 598 C C . ASN A 1 83 ? 2.281 9.865 35.807 1.00 58.47 83 ASN A C 1
ATOM 600 O O . ASN A 1 83 ? 1.546 10.597 36.468 1.00 58.47 83 ASN A O 1
ATOM 604 N N . ASN A 1 84 ? 3.608 9.924 35.872 1.00 56.94 84 ASN A N 1
ATOM 605 C CA . ASN A 1 84 ? 4.333 10.869 36.705 1.00 56.94 84 ASN A CA 1
ATOM 606 C C . ASN A 1 84 ? 4.517 12.165 35.903 1.00 56.94 84 ASN A C 1
ATOM 608 O O . ASN A 1 84 ? 5.333 12.220 34.984 1.00 56.94 84 ASN A O 1
ATOM 612 N N . ILE A 1 85 ? 3.735 13.203 36.205 1.00 56.91 85 ILE A N 1
ATOM 613 C CA . ILE A 1 85 ? 3.915 14.518 35.580 1.00 56.91 85 ILE A CA 1
ATOM 614 C C . ILE A 1 85 ? 5.191 15.120 36.174 1.00 56.91 85 ILE A C 1
ATOM 616 O O . ILE A 1 85 ? 5.259 15.401 37.373 1.00 56.91 85 ILE A O 1
ATOM 620 N N . ALA A 1 86 ? 6.215 15.306 35.340 1.00 53.78 86 ALA A N 1
ATOM 621 C CA . ALA A 1 86 ? 7.454 15.966 35.731 1.00 53.78 86 ALA A CA 1
ATOM 622 C C . ALA A 1 86 ? 7.162 17.436 36.085 1.00 53.78 86 ALA A C 1
ATOM 624 O O . ALA A 1 86 ? 7.146 18.301 35.215 1.00 53.78 86 ALA A O 1
ATOM 625 N N . GLY A 1 87 ? 6.873 17.719 37.359 1.00 59.75 87 GLY A N 1
ATOM 626 C CA . GLY A 1 87 ? 6.668 19.094 37.820 1.00 59.75 87 GLY A CA 1
ATOM 627 C C . GLY A 1 87 ? 6.089 19.277 39.222 1.00 59.75 87 GLY A C 1
ATOM 628 O O . GLY A 1 87 ? 6.354 20.309 39.827 1.00 59.75 87 GLY A O 1
ATOM 629 N N . THR A 1 88 ? 5.335 18.319 39.770 1.00 60.47 88 THR A N 1
ATOM 630 C CA . THR A 1 88 ? 4.632 18.534 41.060 1.00 60.47 88 THR A CA 1
ATOM 631 C C . THR A 1 88 ? 4.728 17.380 42.057 1.00 60.47 88 THR A C 1
ATOM 633 O O . THR A 1 88 ? 4.371 17.559 43.218 1.00 60.47 88 THR A O 1
ATOM 636 N N . GLY A 1 89 ? 5.226 16.208 41.646 1.00 56.38 89 GLY A N 1
ATOM 637 C CA . GLY A 1 89 ? 5.501 15.085 42.551 1.00 56.38 89 GLY A CA 1
ATOM 638 C C . GLY A 1 89 ? 4.273 14.448 43.212 1.00 56.38 89 GLY A C 1
ATOM 639 O O . GLY A 1 89 ? 4.446 13.631 44.112 1.00 56.38 89 GLY A O 1
ATOM 640 N N . THR A 1 90 ? 3.051 14.784 42.785 1.00 55.78 90 THR A N 1
ATOM 641 C CA . THR A 1 90 ? 1.826 14.158 43.297 1.00 55.78 90 THR A CA 1
ATOM 642 C C . THR A 1 90 ? 0.912 13.717 42.159 1.00 55.78 90 THR A C 1
ATOM 644 O O . THR A 1 90 ? 0.790 14.398 41.139 1.00 55.78 90 THR A O 1
ATOM 647 N N . SER A 1 91 ? 0.281 12.557 42.343 1.00 58.53 91 SER A N 1
ATOM 648 C CA . SER A 1 91 ? -0.754 12.034 41.449 1.00 58.53 91 SER A CA 1
ATOM 649 C C . SER A 1 91 ? -1.926 13.011 41.398 1.00 58.53 91 SER A C 1
ATOM 651 O O . SER A 1 91 ? -2.348 13.520 42.437 1.00 58.53 91 SER A O 1
ATOM 653 N N . ALA A 1 92 ? -2.497 13.232 40.214 1.00 67.38 92 ALA A N 1
ATOM 654 C CA . ALA A 1 92 ? -3.783 13.913 40.126 1.00 67.38 92 ALA A CA 1
ATOM 655 C C . ALA A 1 92 ? -4.838 13.121 40.933 1.00 67.38 92 ALA A C 1
ATOM 657 O O . ALA A 1 92 ? -4.797 11.883 40.911 1.00 67.38 92 ALA A O 1
ATOM 658 N N . PRO A 1 93 ? -5.745 13.795 41.668 1.00 67.62 93 PRO A N 1
ATOM 659 C CA . PRO A 1 93 ? -6.846 13.125 42.347 1.00 67.62 93 PRO A CA 1
ATOM 660 C C . PRO A 1 93 ? -7.762 12.428 41.323 1.00 67.62 93 PRO A C 1
ATOM 662 O O . PRO A 1 93 ? -7.882 12.907 40.190 1.00 67.62 93 PRO A O 1
ATOM 665 N N . PRO A 1 94 ? -8.411 11.306 41.692 1.00 68.31 94 PRO A N 1
ATOM 666 C CA . PRO A 1 94 ? -9.425 10.677 40.853 1.00 68.31 94 PRO A CA 1
ATOM 667 C C . PRO A 1 94 ? -10.529 11.679 40.481 1.00 68.31 94 PRO A C 1
ATOM 669 O O . PRO A 1 94 ? -10.829 12.572 41.277 1.00 68.31 94 PRO A O 1
ATOM 672 N N . PRO A 1 95 ? -11.148 11.550 39.297 1.00 76.19 95 PRO A N 1
ATOM 673 C CA . PRO A 1 95 ? -12.244 12.427 38.908 1.00 76.19 95 PRO A CA 1
ATOM 674 C C . PRO A 1 95 ? -13.403 12.312 39.908 1.00 76.19 95 PRO A C 1
ATOM 676 O O . PRO A 1 95 ? -13.796 11.209 40.284 1.00 76.19 95 PRO A O 1
ATOM 679 N N . GLU A 1 96 ? -13.972 13.451 40.310 1.00 80.62 96 GLU A N 1
ATOM 680 C CA . GLU A 1 96 ? -15.100 13.517 41.257 1.00 80.62 96 GLU A CA 1
ATOM 681 C C . GLU A 1 96 ? -16.367 12.838 40.719 1.00 80.62 96 GLU A C 1
ATOM 683 O O . GLU A 1 96 ? -17.245 12.435 41.481 1.00 80.62 96 GLU A O 1
ATOM 688 N N . GLN A 1 97 ? -16.462 12.692 39.396 1.00 81.62 97 GLN A N 1
ATOM 689 C CA . GLN A 1 97 ? -17.593 12.080 38.727 1.00 81.62 97 GLN A CA 1
ATOM 690 C C . GLN A 1 97 ? -17.124 11.191 37.579 1.00 81.62 97 GLN A C 1
ATOM 692 O O . GLN A 1 97 ? -16.365 11.611 36.706 1.00 81.62 97 GLN A O 1
ATOM 697 N N . ILE A 1 98 ? -17.631 9.961 37.565 1.00 78.06 98 ILE A N 1
ATOM 698 C CA . ILE A 1 98 ? -17.456 9.015 36.467 1.00 78.06 98 ILE A CA 1
ATOM 699 C C . ILE A 1 98 ? -18.825 8.843 35.820 1.00 78.06 98 ILE A C 1
ATOM 701 O O . ILE A 1 98 ? -19.734 8.264 36.412 1.00 78.06 98 ILE A O 1
ATOM 705 N N . VAL A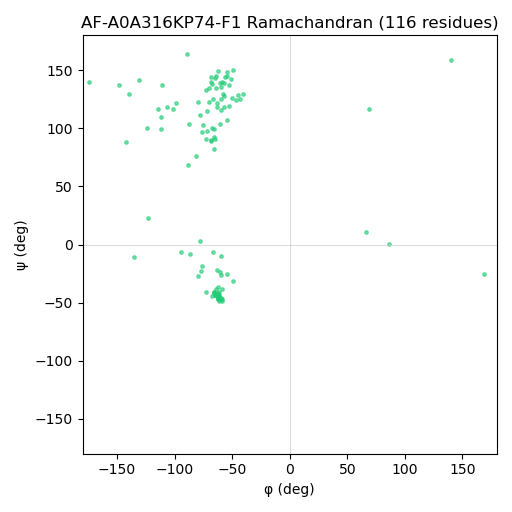 1 99 ? -18.979 9.373 34.610 1.00 86.94 99 VAL A N 1
ATOM 706 C CA . VAL A 1 99 ? -20.169 9.144 33.788 1.00 86.94 99 VAL A CA 1
ATOM 707 C C . VAL A 1 99 ? -19.828 8.045 32.796 1.00 86.94 99 VAL A C 1
ATOM 709 O O . VAL A 1 99 ? -18.866 8.162 32.037 1.00 86.94 99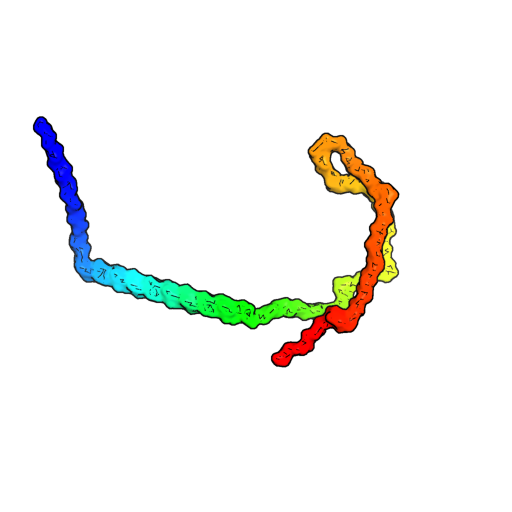 VAL A O 1
ATOM 712 N N . LEU A 1 100 ? -20.596 6.958 32.825 1.00 83.44 100 LEU A N 1
ATOM 713 C CA . LEU A 1 100 ? -20.472 5.916 31.816 1.00 83.44 100 LEU A CA 1
ATOM 714 C C . LEU A 1 100 ? -20.963 6.452 30.475 1.00 83.44 100 LEU A C 1
ATOM 716 O O . LEU A 1 100 ? -21.931 7.214 30.415 1.00 83.44 100 LEU A O 1
ATOM 720 N N . ALA A 1 101 ? -20.304 6.024 29.400 1.00 87.94 101 ALA A N 1
ATOM 721 C CA . ALA A 1 101 ? -20.796 6.293 28.062 1.00 87.94 101 ALA A CA 1
ATOM 722 C C . ALA A 1 101 ? -22.251 5.795 27.936 1.00 87.94 101 ALA A C 1
ATOM 724 O O . ALA A 1 101 ? -22.604 4.773 28.541 1.00 87.94 101 ALA A O 1
ATOM 725 N N . PRO A 1 102 ? -23.098 6.497 27.164 1.00 86.50 102 PRO A N 1
ATOM 726 C CA . PRO A 1 102 ? -24.412 5.989 26.801 1.00 86.50 102 PRO A CA 1
ATOM 727 C C . PRO A 1 102 ? -24.311 4.560 26.262 1.00 86.50 102 PRO A C 1
ATOM 729 O O . PRO A 1 102 ? -23.293 4.181 25.676 1.00 86.50 102 PRO A O 1
ATOM 732 N N . ARG A 1 103 ? -25.369 3.765 26.466 1.00 83.50 103 ARG A N 1
ATOM 733 C CA . ARG A 1 103 ? -25.423 2.409 25.908 1.00 83.50 103 ARG A CA 1
ATOM 734 C C . ARG A 1 103 ? -25.139 2.477 24.399 1.00 83.50 103 ARG A C 1
ATOM 736 O O . ARG A 1 103 ? -25.657 3.396 23.759 1.00 83.50 103 ARG A O 1
ATOM 743 N N . PRO A 1 104 ? -24.329 1.551 23.854 1.00 80.69 104 PRO A N 1
ATOM 744 C CA . PRO A 1 104 ? -24.111 1.469 22.417 1.00 80.69 104 PRO A CA 1
ATOM 745 C C . PRO A 1 104 ? -25.452 1.440 21.688 1.00 80.69 104 PRO A C 1
ATOM 747 O O . PRO A 1 104 ? -26.410 0.844 22.185 1.00 80.69 104 PRO A O 1
ATOM 750 N N . LEU A 1 105 ? -25.516 2.109 20.542 1.00 85.00 105 LEU A N 1
ATOM 751 C CA . LEU A 1 105 ? -26.651 1.969 19.643 1.00 85.00 105 LEU A CA 1
ATOM 752 C C . LEU A 1 105 ? -26.625 0.552 19.066 1.00 85.00 105 LEU A C 1
ATOM 754 O O . LEU A 1 105 ? -25.548 0.022 18.780 1.00 85.00 105 LEU A O 1
ATOM 758 N N . ASP A 1 106 ? -27.801 -0.057 18.941 1.00 86.19 106 ASP A N 1
ATOM 759 C CA . ASP A 1 106 ? -27.927 -1.331 18.244 1.00 86.19 106 ASP A CA 1
ATOM 760 C C . ASP A 1 106 ? -27.571 -1.133 16.767 1.00 86.19 106 ASP A C 1
ATOM 762 O O . ASP A 1 106 ? -27.868 -0.092 16.180 1.00 86.19 106 ASP A O 1
ATOM 766 N N . ILE A 1 107 ? -26.916 -2.137 16.187 1.00 81.62 107 ILE A N 1
ATOM 767 C CA . ILE A 1 107 ? -26.588 -2.169 14.760 1.00 81.62 107 ILE A CA 1
ATOM 768 C C . ILE A 1 107 ? -27.905 -2.289 13.990 1.00 81.62 107 ILE A C 1
ATOM 770 O O . ILE A 1 107 ? -28.691 -3.203 14.258 1.00 81.62 107 ILE A O 1
ATOM 774 N N . THR A 1 108 ? -28.153 -1.373 13.059 1.00 86.81 108 THR A N 1
ATOM 775 C CA . THR A 1 108 ? -29.331 -1.410 12.186 1.00 86.81 108 THR A CA 1
ATOM 776 C C . THR A 1 108 ? -29.043 -2.215 10.919 1.00 86.81 108 THR A C 1
ATOM 778 O O . THR A 1 108 ? -27.891 -2.478 10.572 1.00 86.81 108 THR A O 1
ATOM 781 N N . ASP A 1 109 ? -30.091 -2.613 10.195 1.00 81.88 109 ASP A N 1
ATOM 782 C CA . ASP A 1 109 ? -29.937 -3.368 8.943 1.00 81.88 109 ASP A CA 1
ATOM 783 C C . ASP A 1 109 ? -29.147 -2.585 7.875 1.00 81.88 109 ASP A C 1
ATOM 785 O O . ASP A 1 109 ? -28.534 -3.190 6.996 1.00 81.88 109 ASP A O 1
ATOM 789 N N . GLU A 1 110 ? -29.117 -1.249 7.962 1.00 80.69 110 GLU A N 1
ATOM 790 C CA . GLU A 1 110 ? -28.323 -0.397 7.069 1.00 80.69 110 GLU A CA 1
ATOM 791 C C . GLU A 1 110 ? -26.815 -0.384 7.380 1.00 80.69 110 GLU A C 1
ATOM 793 O O . GLU A 1 110 ? -26.022 -0.042 6.502 1.00 80.69 110 GLU A O 1
ATOM 798 N N . ASP A 1 111 ? -26.411 -0.795 8.587 1.00 81.31 111 ASP A N 1
ATOM 799 C CA . ASP A 1 111 ? -25.007 -0.896 9.011 1.00 81.31 111 ASP A CA 1
ATOM 800 C C . ASP A 1 111 ? -24.370 -2.245 8.627 1.00 81.31 111 ASP A C 1
ATOM 802 O O . ASP A 1 111 ? -23.159 -2.453 8.780 1.00 81.31 111 ASP A O 1
ATOM 806 N N . LEU A 1 112 ? -25.174 -3.190 8.129 1.00 82.12 112 LEU A N 1
ATOM 807 C CA . LEU A 1 112 ? -24.686 -4.478 7.656 1.00 82.12 112 LEU A CA 1
ATOM 808 C C . LEU A 1 112 ? -23.953 -4.307 6.321 1.00 82.12 112 LEU A C 1
ATOM 810 O O . LEU A 1 112 ? -24.424 -3.668 5.382 1.00 82.12 112 LEU A O 1
ATOM 814 N N . VAL A 1 113 ? -22.771 -4.916 6.225 1.00 79.81 113 VAL A N 1
ATOM 815 C CA . VAL A 1 113 ? -21.961 -4.879 5.005 1.00 79.81 113 VAL A CA 1
ATOM 816 C C . VAL A 1 113 ? -22.725 -5.566 3.873 1.00 79.81 113 VAL A C 1
ATOM 818 O O . VAL A 1 113 ? -22.986 -6.766 3.939 1.00 79.81 113 VAL A O 1
ATOM 821 N N . VAL A 1 114 ? -23.036 -4.822 2.809 1.00 76.12 114 VAL A N 1
ATOM 822 C CA . VAL A 1 114 ? -23.631 -5.377 1.585 1.00 76.12 114 VAL A CA 1
ATOM 823 C C . VAL A 1 114 ? -22.559 -6.169 0.838 1.00 76.12 114 VAL A C 1
ATOM 825 O O . VAL A 1 114 ? -21.792 -5.633 0.039 1.00 76.12 114 VAL A O 1
ATOM 828 N N . SER A 1 115 ? -22.465 -7.459 1.139 1.00 67.50 115 SER A N 1
ATOM 829 C CA . SER A 1 115 ? -21.550 -8.385 0.480 1.00 67.50 115 SER A CA 1
ATOM 830 C C . SER A 1 115 ? -22.197 -8.990 -0.764 1.00 67.50 115 SER A C 1
ATOM 832 O O . SER A 1 115 ? -22.485 -10.178 -0.777 1.00 67.50 115 SER A O 1
ATOM 834 N N . ASP A 1 116 ? -22.413 -8.176 -1.796 1.00 61.06 116 ASP A N 1
ATOM 835 C CA . ASP A 1 116 ? -22.703 -8.657 -3.150 1.00 61.06 116 ASP A CA 1
ATOM 836 C C . ASP A 1 116 ? -22.018 -7.741 -4.170 1.00 61.06 116 ASP A C 1
ATOM 838 O O . ASP A 1 116 ? -22.573 -6.758 -4.659 1.00 61.06 116 ASP A O 1
ATOM 842 N N . ILE A 1 117 ? -20.766 -8.073 -4.482 1.00 56.59 117 ILE A N 1
ATOM 843 C CA . ILE A 1 117 ? -20.115 -7.640 -5.717 1.00 56.59 117 ILE A CA 1
ATOM 844 C C . ILE A 1 117 ? -19.925 -8.891 -6.580 1.00 56.59 117 ILE A C 1
ATOM 846 O O . ILE A 1 117 ? -19.060 -9.722 -6.313 1.00 56.59 117 ILE A O 1
ATOM 850 N N . THR A 1 118 ? -20.829 -9.068 -7.545 1.00 48.94 118 THR A N 1
ATOM 851 C CA . THR A 1 118 ? -20.720 -10.076 -8.614 1.00 48.94 118 THR A CA 1
ATOM 852 C C . THR A 1 118 ? -19.624 -9.690 -9.600 1.00 48.94 118 THR A C 1
ATOM 854 O O . THR A 1 118 ? -19.508 -8.479 -9.895 1.00 48.94 118 THR A O 1
#

Solvent-accessible surface area (backbone atoms only — not comparable to full-atom values): 8406 Å² total; per-residue (Å²): 138,85,84,79,80,79,78,70,80,81,78,73,77,83,66,59,66,68,60,58,51,51,50,51,51,52,50,51,52,52,53,52,51,49,54,52,49,50,53,53,50,52,52,49,54,66,62,50,76,68,70,61,83,84,75,76,71,78,68,92,65,73,95,69,79,80,62,97,69,80,81,83,74,86,62,99,63,72,74,65,57,93,64,84,64,93,84,76,89,67,61,67,78,67,75,95,70,85,81,77,77,76,79,80,79,79,86,50,84,86,74,53,82,83,87,76,86,131

Secondary s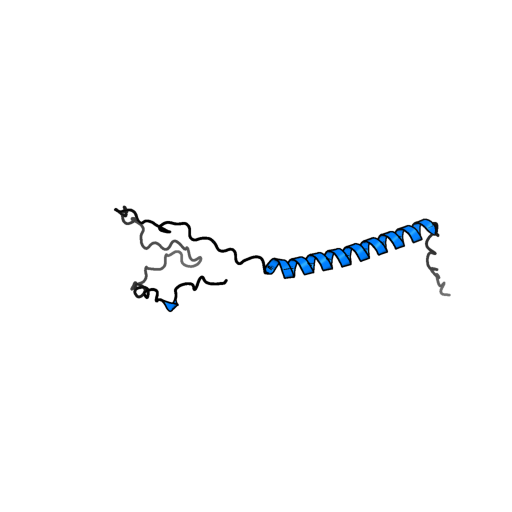tructure (DSSP, 8-state):
----------------HHHHHHHHHHHHHHHHHHHHHHHHHHHHHHHHTTS-----PPPSS-S----SS------TTTT--S---TTTSSPPPPPS--PPPPPPPPPPGGGS------

Mean predicted aligned error: 20.01 Å

Radius of gyration: 37.22 Å; Cα contacts (8 Å, |Δi|>4): 12; chains: 1; bounding box: 85×61×78 Å

Sequence (118 aa):
MADMHMTGPARGERTSGNLATAANWLGAAMSLALIVGVAVWGYRLIVRDVSGVPVVRAIEGPMRVAPENPGGQIARHEGLAVNNIAGTGTSAPPPEQIVLAPRPLDITDEDLVVSDIT

pLDDT: mean 75.15, std 14.48, range [44.78, 98.56]

Foldseek 3Di:
DDDDPPPDPPPPPCPPVVVVVVVVVVVVVVVVVVVVVVVVVVVCVVVVVPPDDPPPPPDPDDPDDDPPDPDDDDDPDPQADPDDDPPDRGGDGDDPDDDDDPDDDDQDPVNDDPPDDD